Protein AF-A0A845Z923-F1 (afdb_monomer_lite)

Structure (mmCIF, N/CA/C/O backbone):
data_AF-A0A845Z923-F1
#
_entry.id   AF-A0A845Z923-F1
#
loop_
_atom_site.group_PDB
_atom_site.id
_atom_site.type_symbol
_atom_site.label_atom_id
_atom_site.label_alt_id
_atom_site.label_comp_id
_atom_site.label_asym_id
_atom_site.label_entity_id
_atom_site.label_seq_id
_atom_site.pdbx_PDB_ins_code
_atom_site.Cartn_x
_atom_site.Cartn_y
_atom_site.Cartn_z
_atom_site.occupancy
_atom_site.B_iso_or_equiv
_atom_site.auth_seq_id
_atom_site.auth_comp_id
_atom_site.auth_asym_id
_atom_site.auth_atom_id
_atom_site.pdbx_PDB_model_num
ATOM 1 N N . MET A 1 1 ? -47.435 8.040 -47.239 1.00 50.41 1 MET A N 1
ATOM 2 C CA . MET A 1 1 ? -46.748 9.347 -47.378 1.00 50.41 1 MET A CA 1
ATOM 3 C C . MET A 1 1 ? -45.714 9.655 -46.278 1.00 50.41 1 MET A C 1
ATOM 5 O O . MET A 1 1 ? -45.013 10.641 -46.425 1.00 50.41 1 MET A O 1
ATOM 9 N N . ALA A 1 2 ? -45.525 8.827 -45.234 1.00 55.22 2 ALA A N 1
ATOM 10 C CA . ALA A 1 2 ? -44.576 9.117 -44.140 1.00 55.22 2 ALA A CA 1
ATOM 11 C C . ALA A 1 2 ? -43.115 8.634 -44.351 1.00 55.22 2 ALA A C 1
ATOM 13 O O . ALA A 1 2 ? -42.228 9.076 -43.633 1.00 55.22 2 ALA A O 1
ATOM 14 N N . ASN A 1 3 ? -42.831 7.763 -45.333 1.00 51.69 3 ASN A N 1
ATOM 15 C CA . ASN A 1 3 ? -41.505 7.128 -45.501 1.00 51.69 3 ASN A CA 1
ATOM 16 C C . ASN A 1 3 ? -40.421 8.001 -46.165 1.00 51.69 3 ASN A C 1
ATOM 18 O O . ASN A 1 3 ? -39.242 7.677 -46.070 1.00 51.69 3 ASN A O 1
ATOM 22 N N . ILE A 1 4 ? -40.791 9.093 -46.838 1.00 59.22 4 ILE A N 1
ATOM 23 C CA . ILE A 1 4 ? -39.824 9.952 -47.549 1.00 59.22 4 ILE A CA 1
ATOM 24 C C . ILE A 1 4 ? -39.064 10.857 -46.555 1.00 59.22 4 ILE A C 1
ATOM 26 O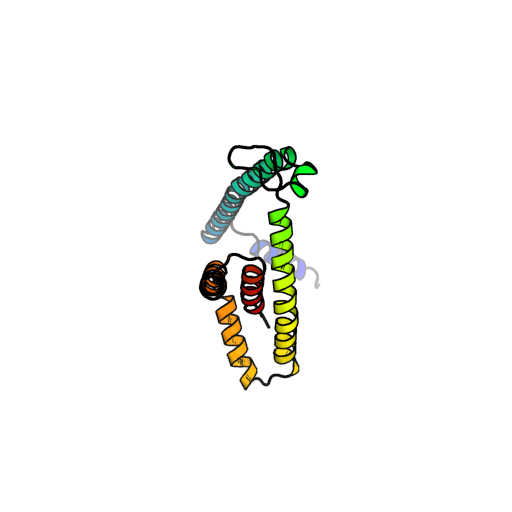 O . ILE A 1 4 ? -37.860 11.052 -46.692 1.00 59.22 4 ILE A O 1
ATOM 30 N N . ASN A 1 5 ? -39.733 11.326 -45.493 1.00 59.06 5 ASN A N 1
ATOM 31 C CA . ASN A 1 5 ? -39.148 12.256 -44.518 1.00 59.06 5 ASN A CA 1
ATOM 32 C C . ASN A 1 5 ? -38.074 11.615 -43.620 1.00 59.06 5 ASN A C 1
ATOM 34 O O . ASN A 1 5 ? -37.083 12.268 -43.303 1.00 59.06 5 ASN A O 1
ATOM 38 N N . TYR A 1 6 ? -38.205 10.332 -43.258 1.00 62.44 6 TYR A N 1
ATOM 39 C CA . TYR A 1 6 ? -37.201 9.648 -42.427 1.00 62.44 6 TYR A CA 1
ATOM 40 C C . TYR A 1 6 ? -35.857 9.463 -43.143 1.00 62.44 6 TYR A C 1
ATOM 42 O O . TYR A 1 6 ? -34.804 9.641 -42.531 1.00 62.44 6 TYR A O 1
ATOM 50 N N . ASN A 1 7 ? -35.869 9.152 -44.442 1.00 63.34 7 ASN A N 1
ATOM 51 C CA . ASN A 1 7 ? -34.645 8.948 -45.224 1.00 63.34 7 ASN A CA 1
ATOM 52 C C . ASN A 1 7 ? -33.918 10.262 -45.521 1.00 63.34 7 ASN A C 1
ATOM 54 O O . ASN A 1 7 ? -32.690 10.299 -45.561 1.00 63.34 7 ASN A O 1
ATOM 58 N N . GLN A 1 8 ? -34.658 11.356 -45.683 1.00 63.31 8 GLN A N 1
ATOM 59 C CA . GLN A 1 8 ? -34.075 12.668 -45.941 1.00 63.31 8 GLN A CA 1
ATOM 60 C C . GLN A 1 8 ? -33.482 13.273 -44.662 1.00 63.31 8 GLN A C 1
ATOM 62 O O . GLN A 1 8 ? -32.347 13.742 -44.674 1.00 63.31 8 GLN A O 1
ATOM 67 N N . GLN A 1 9 ? -34.176 13.129 -43.530 1.00 65.50 9 GLN A N 1
ATOM 68 C CA . GLN A 1 9 ? -33.683 13.592 -42.234 1.00 65.50 9 GLN A CA 1
ATOM 69 C C . GLN A 1 9 ? -32.513 12.748 -41.703 1.00 65.50 9 GLN A C 1
ATOM 71 O O . GLN A 1 9 ? -31.570 13.294 -41.138 1.00 65.50 9 GLN A O 1
ATOM 76 N N . SER A 1 10 ? -32.511 11.429 -41.930 1.00 62.25 10 SER A N 1
ATOM 77 C CA . SER A 1 10 ? -31.343 10.584 -41.625 1.00 62.25 10 SER A CA 1
ATOM 78 C C . SER A 1 10 ? -30.149 10.895 -42.531 1.00 62.25 10 SER A C 1
ATOM 80 O O . SER A 1 10 ? -29.023 10.934 -42.043 1.00 62.25 10 SER A O 1
ATOM 82 N N . SER A 1 11 ? -30.373 11.206 -43.811 1.00 63.84 11 SER A N 1
ATOM 83 C CA . SER A 1 11 ? -29.307 11.643 -44.723 1.00 63.84 11 SER A CA 1
ATOM 84 C C . SER A 1 11 ? -28.720 13.000 -44.319 1.00 63.84 11 SER A C 1
ATOM 86 O O . SER A 1 11 ? -27.501 13.154 -44.310 1.00 63.84 11 SER A O 1
ATOM 88 N N . GLU A 1 12 ? -29.547 13.964 -43.905 1.00 62.94 12 GLU A N 1
ATOM 89 C CA . GLU A 1 12 ? -29.083 15.257 -43.383 1.00 62.94 12 GLU A CA 1
ATOM 90 C C . GLU A 1 12 ? -28.339 15.124 -42.048 1.00 62.94 12 GLU A C 1
ATOM 92 O O . GLU A 1 12 ? -27.310 15.771 -41.854 1.00 62.94 12 GLU A O 1
ATOM 97 N N . LEU A 1 13 ? -28.783 14.233 -41.152 1.00 61.97 13 LEU A N 1
ATOM 98 C CA . LEU A 1 13 ? -28.049 13.904 -39.926 1.00 61.97 13 LEU A CA 1
ATOM 99 C C . LEU A 1 13 ? -26.696 13.247 -40.238 1.00 61.97 13 LEU A C 1
ATOM 101 O O . LEU A 1 13 ? -25.691 13.624 -39.642 1.00 61.97 13 LEU A O 1
ATOM 105 N N . ILE A 1 14 ? -26.628 12.324 -41.205 1.00 62.62 14 ILE A N 1
ATOM 106 C CA . ILE A 1 14 ? -25.374 11.684 -41.645 1.00 62.62 14 ILE A CA 1
ATOM 107 C C . ILE A 1 14 ? -24.418 12.705 -42.282 1.00 62.62 14 ILE A C 1
ATOM 109 O O . ILE A 1 14 ? -23.208 12.636 -42.059 1.00 62.62 14 ILE A O 1
ATOM 113 N N . VAL A 1 15 ? -24.935 13.676 -43.039 1.00 63.94 15 VAL A N 1
ATOM 114 C CA . VAL A 1 15 ? -24.139 14.763 -43.634 1.00 63.94 15 VAL A CA 1
ATOM 115 C C . VAL A 1 15 ? -23.676 15.768 -42.570 1.00 63.94 15 VAL A C 1
ATOM 117 O O . VAL A 1 15 ? -22.527 16.198 -42.612 1.00 63.94 15 VAL A O 1
ATOM 120 N N . SER A 1 16 ? -24.508 16.081 -41.573 1.00 58.91 16 SER A N 1
ATOM 121 C CA . SER A 1 16 ? -24.164 16.960 -40.442 1.00 58.91 16 SER A CA 1
ATOM 122 C C . SER A 1 16 ? -23.147 16.323 -39.477 1.00 58.91 16 SER A C 1
ATOM 124 O O . SER A 1 16 ? -22.279 17.005 -38.932 1.00 58.91 16 SER A O 1
ATOM 126 N N . LEU A 1 17 ? -23.180 14.992 -39.330 1.00 62.06 17 LEU A N 1
ATOM 127 C CA . LEU A 1 17 ? -22.201 14.203 -38.570 1.00 62.06 17 LEU A CA 1
ATOM 128 C C . LEU A 1 17 ? -20.918 13.897 -39.354 1.00 62.06 17 LEU A C 1
ATOM 130 O O . LEU A 1 17 ? -19.958 13.363 -38.785 1.00 62.06 17 LEU A O 1
ATOM 134 N N . LYS A 1 18 ? -20.860 14.226 -40.652 1.00 58.78 18 LYS A N 1
ATOM 135 C CA . LYS A 1 18 ? -19.655 14.043 -41.458 1.00 58.78 18 LYS A CA 1
ATOM 136 C C . LYS A 1 18 ? -18.625 15.090 -41.046 1.00 58.78 18 LYS A C 1
ATOM 138 O O . LYS A 1 18 ? -18.609 16.210 -41.547 1.00 58.78 18 LYS A O 1
ATOM 143 N N . ARG A 1 19 ? -17.772 14.706 -40.091 1.00 60.44 19 ARG A N 1
ATOM 144 C CA . ARG A 1 19 ? -16.634 15.497 -39.607 1.00 60.44 19 ARG A CA 1
ATOM 145 C C . ARG A 1 19 ? -15.864 16.091 -40.783 1.00 60.44 19 ARG A C 1
ATOM 147 O O . ARG A 1 19 ? -15.247 15.359 -41.553 1.00 60.44 19 ARG A O 1
ATOM 154 N N . ASP A 1 20 ? -15.893 17.414 -40.893 1.00 62.66 20 ASP A N 1
ATOM 155 C CA . ASP A 1 20 ? -15.080 18.159 -41.846 1.00 62.66 20 ASP A CA 1
ATOM 156 C C . ASP A 1 20 ? -13.618 18.162 -41.356 1.00 62.66 20 ASP A C 1
ATOM 158 O O . ASP A 1 20 ? -13.312 18.794 -40.336 1.00 62.66 20 ASP A O 1
ATOM 162 N N . PRO A 1 21 ? -12.703 17.452 -42.040 1.00 61.59 21 PRO A N 1
ATOM 163 C CA . PRO A 1 21 ? -11.343 17.222 -41.562 1.00 61.59 21 PRO A CA 1
ATOM 164 C C . PRO A 1 21 ? -10.462 18.481 -41.568 1.00 61.59 21 PRO A C 1
ATOM 166 O O . PRO A 1 21 ? -9.323 18.416 -41.110 1.00 61.59 21 PRO A O 1
ATOM 169 N N . LYS A 1 22 ? -10.950 19.615 -42.093 1.00 62.16 22 LYS A N 1
ATOM 170 C CA . LYS A 1 22 ? -10.171 20.856 -42.243 1.00 62.16 22 LYS A CA 1
ATOM 171 C C . LYS A 1 22 ? -10.447 21.910 -41.169 1.00 62.16 22 LYS A C 1
ATOM 173 O O . LYS A 1 22 ? -9.772 22.937 -41.147 1.00 62.16 22 LYS A O 1
ATOM 178 N N . LYS A 1 23 ? -11.405 21.689 -40.260 1.00 76.19 23 LYS A N 1
ATOM 179 C CA . LYS A 1 23 ? -11.658 22.631 -39.158 1.00 76.19 23 LYS A CA 1
ATOM 180 C C . LYS A 1 23 ? -10.498 22.587 -38.148 1.00 76.19 23 LYS A C 1
ATOM 182 O O . LYS A 1 23 ? -10.093 21.494 -37.748 1.00 76.19 23 LYS A O 1
ATOM 187 N N . PRO A 1 24 ? -10.007 23.738 -37.649 1.00 73.12 24 PRO A N 1
ATOM 188 C CA . PRO A 1 24 ? -8.858 23.788 -36.736 1.00 73.12 24 PRO A CA 1
ATOM 189 C C . PRO A 1 24 ? -9.079 22.974 -35.450 1.00 73.12 24 PRO A C 1
ATOM 191 O O . PRO A 1 24 ? -8.145 22.373 -34.929 1.00 73.12 24 PRO A O 1
ATOM 194 N N . ARG A 1 25 ? -10.333 22.868 -34.986 1.00 78.56 25 ARG A N 1
ATOM 195 C CA . ARG A 1 25 ? -10.724 22.057 -33.818 1.00 78.56 25 ARG A CA 1
ATOM 196 C C . ARG A 1 25 ? -10.597 20.546 -34.061 1.00 78.56 25 ARG A C 1
ATOM 198 O O . ARG A 1 25 ? -10.247 19.817 -33.143 1.00 78.56 25 ARG A O 1
ATOM 205 N N . GLU A 1 26 ? -10.848 20.072 -35.282 1.00 77.81 26 GLU A N 1
ATOM 206 C CA . GLU A 1 26 ? -10.760 18.645 -35.637 1.00 77.81 26 GLU A CA 1
ATOM 207 C C . GLU A 1 26 ? -9.309 18.206 -35.874 1.00 77.81 26 GLU A C 1
ATOM 209 O O . GLU A 1 26 ? -8.908 17.130 -35.432 1.00 77.81 26 GLU A O 1
ATOM 214 N N . ILE A 1 27 ? -8.485 19.068 -36.479 1.00 82.25 27 ILE A N 1
ATOM 215 C CA . ILE A 1 27 ? -7.035 18.843 -36.579 1.00 82.25 27 ILE A CA 1
ATOM 216 C C . ILE A 1 27 ? -6.423 18.806 -35.177 1.00 82.25 27 ILE A C 1
ATOM 218 O O . ILE A 1 27 ? -5.683 17.877 -34.866 1.00 82.25 27 ILE A O 1
ATOM 222 N N . PHE A 1 28 ? -6.786 19.758 -34.311 1.00 84.88 28 PHE A N 1
ATOM 223 C CA . PHE A 1 28 ? -6.339 19.773 -32.920 1.00 84.88 28 PHE A CA 1
ATOM 224 C C . PHE A 1 28 ? -6.748 18.494 -32.178 1.00 84.88 28 PHE A C 1
ATOM 226 O O . PHE A 1 28 ? -5.893 17.849 -31.582 1.00 84.88 28 PHE A O 1
ATOM 233 N N . ASN A 1 29 ? -8.005 18.053 -32.293 1.00 87.31 29 ASN A N 1
ATOM 234 C CA . ASN A 1 29 ? -8.458 16.791 -31.697 1.00 87.31 29 ASN A CA 1
ATOM 235 C C . ASN A 1 29 ? -7.668 15.581 -32.213 1.00 87.31 29 ASN A C 1
ATOM 237 O O . ASN A 1 29 ? -7.289 14.712 -31.429 1.00 87.31 29 ASN A O 1
ATOM 241 N N . LYS A 1 30 ? -7.383 15.519 -33.518 1.00 86.81 30 LYS A N 1
ATOM 242 C CA . LYS A 1 30 ? -6.618 14.418 -34.115 1.00 86.81 30 LYS A CA 1
ATOM 243 C C . LYS A 1 30 ? -5.161 14.424 -33.652 1.00 86.81 30 LYS A C 1
ATOM 245 O O . LYS A 1 30 ? -4.638 13.368 -33.307 1.00 86.81 30 LYS A O 1
ATOM 250 N N . VAL A 1 31 ? -4.533 15.598 -33.587 1.00 92.56 31 VAL A N 1
ATOM 251 C CA . VAL A 1 31 ? -3.175 15.772 -33.050 1.00 92.56 31 VAL A CA 1
ATOM 252 C C . VAL A 1 31 ? -3.131 15.375 -31.576 1.00 92.56 31 VAL A C 1
ATOM 254 O O . VAL A 1 31 ? -2.277 14.579 -31.205 1.00 92.56 31 VAL A O 1
ATOM 257 N N . MET A 1 32 ? -4.076 15.846 -30.756 1.00 89.88 32 MET A N 1
ATOM 258 C CA . MET A 1 32 ? -4.169 15.474 -29.340 1.00 89.88 32 MET A CA 1
ATOM 259 C C . MET A 1 32 ? -4.371 13.965 -29.157 1.00 89.88 32 MET A C 1
ATOM 261 O O . MET A 1 32 ? -3.714 13.370 -28.312 1.00 89.88 32 MET A O 1
ATOM 265 N N . THR A 1 33 ? -5.204 13.330 -29.988 1.00 90.50 33 THR A N 1
ATOM 266 C CA . THR A 1 33 ? -5.442 11.875 -29.939 1.00 90.50 33 THR A CA 1
ATOM 267 C C . THR A 1 33 ? -4.185 11.077 -30.300 1.00 90.50 33 THR A C 1
ATOM 269 O O . THR A 1 33 ? -3.851 10.099 -29.628 1.00 90.50 33 THR A O 1
ATOM 272 N N . ILE A 1 34 ? -3.457 11.498 -31.341 1.00 93.75 34 ILE A N 1
ATOM 273 C CA . ILE A 1 34 ? -2.191 10.865 -31.740 1.00 93.75 34 ILE A CA 1
ATOM 274 C C . ILE A 1 34 ? -1.132 11.075 -30.656 1.00 93.75 34 ILE A C 1
ATOM 276 O O . ILE A 1 34 ? -0.426 10.132 -30.314 1.00 93.75 34 ILE A O 1
ATOM 280 N N . LEU A 1 35 ? -1.055 12.276 -30.078 1.00 94.62 35 LEU A N 1
ATOM 281 C CA . LEU A 1 35 ? -0.114 12.596 -29.010 1.00 94.62 35 LEU A CA 1
ATOM 282 C C . LEU A 1 35 ? -0.391 11.765 -27.752 1.00 94.62 35 LEU A C 1
ATOM 284 O O . LEU A 1 35 ? 0.535 11.170 -27.210 1.00 94.62 35 LEU A O 1
ATOM 288 N N . SER A 1 36 ? -1.653 11.637 -27.327 1.00 92.94 36 SER A N 1
ATOM 289 C CA . SER A 1 36 ? -2.017 10.761 -26.207 1.00 92.94 36 SER A CA 1
ATOM 290 C C . SER A 1 36 ? -1.719 9.292 -26.510 1.00 92.94 36 SER A C 1
ATOM 292 O O . SER A 1 36 ? -1.203 8.585 -25.647 1.00 92.94 36 SER A O 1
ATOM 294 N N . GLY A 1 37 ? -1.977 8.839 -27.742 1.00 92.88 37 GLY A N 1
ATOM 295 C CA . GLY A 1 37 ? -1.636 7.484 -28.178 1.00 92.88 37 GLY A CA 1
ATOM 296 C C . GLY A 1 37 ? -0.127 7.226 -28.156 1.00 92.88 37 GLY A C 1
ATOM 297 O O . GLY A 1 37 ? 0.313 6.178 -27.688 1.00 92.88 37 GLY A O 1
ATOM 298 N N . ALA A 1 38 ? 0.673 8.205 -28.583 1.00 94.69 38 ALA A N 1
ATOM 299 C CA . ALA A 1 38 ? 2.129 8.143 -28.533 1.00 94.69 38 ALA A CA 1
ATOM 300 C C . ALA A 1 38 ? 2.648 8.120 -27.088 1.00 94.69 38 ALA A C 1
ATOM 302 O O . ALA A 1 38 ? 3.498 7.293 -26.771 1.00 94.69 38 ALA A O 1
ATOM 303 N N . CYS A 1 39 ? 2.102 8.955 -26.197 1.00 95.25 39 CYS A N 1
ATOM 304 C CA . CYS A 1 39 ? 2.441 8.934 -24.773 1.00 95.25 39 CYS A CA 1
ATOM 305 C C . CYS A 1 39 ? 2.165 7.562 -24.146 1.00 95.25 39 CYS A C 1
ATOM 307 O O . CYS A 1 39 ? 3.039 7.023 -23.472 1.00 95.25 39 CYS A O 1
ATOM 309 N N . ILE A 1 40 ? 1.001 6.961 -24.423 1.00 96.06 40 ILE A N 1
ATOM 310 C CA . ILE A 1 40 ? 0.678 5.599 -23.969 1.00 96.06 40 ILE A CA 1
ATOM 311 C C . ILE A 1 40 ? 1.702 4.602 -24.519 1.00 96.06 40 ILE A C 1
ATOM 313 O O . ILE A 1 40 ? 2.250 3.811 -23.756 1.00 96.06 40 ILE A O 1
ATOM 317 N N . GLY A 1 41 ? 2.011 4.672 -25.817 1.00 94.75 41 GLY A N 1
ATOM 318 C CA . GLY A 1 41 ? 3.025 3.822 -26.444 1.00 94.75 41 GLY A CA 1
ATOM 319 C C . GLY A 1 41 ? 4.386 3.925 -25.753 1.00 94.75 41 GLY A C 1
ATOM 320 O O . GLY A 1 41 ? 4.990 2.904 -25.435 1.00 94.75 41 GLY A O 1
ATOM 321 N N . ILE A 1 42 ? 4.833 5.144 -25.439 1.00 96.56 42 ILE A N 1
ATOM 322 C CA . ILE A 1 42 ? 6.089 5.394 -24.723 1.00 96.56 42 ILE A CA 1
ATOM 323 C C . ILE A 1 42 ? 6.036 4.831 -23.299 1.00 96.56 42 ILE A C 1
ATOM 325 O O . ILE A 1 42 ? 7.013 4.229 -22.871 1.00 96.56 42 ILE A O 1
ATOM 329 N N . THR A 1 43 ? 4.923 4.973 -22.572 1.00 94.81 43 THR A N 1
ATOM 330 C CA . THR A 1 43 ? 4.757 4.419 -21.213 1.00 94.81 43 THR A CA 1
ATOM 331 C C . THR A 1 43 ? 4.728 2.890 -21.192 1.00 94.81 43 THR A C 1
ATOM 333 O O . THR A 1 43 ? 5.184 2.277 -20.225 1.00 94.81 43 THR A O 1
ATOM 336 N N . LEU A 1 44 ? 4.244 2.249 -22.257 1.00 96.62 44 LEU A N 1
ATOM 337 C CA . LEU A 1 44 ? 4.251 0.790 -22.359 1.00 96.62 44 LEU A CA 1
ATOM 338 C C . LEU A 1 44 ? 5.672 0.223 -22.470 1.00 96.62 44 LEU A C 1
ATOM 340 O O . LEU A 1 44 ? 5.924 -0.863 -21.953 1.00 96.62 44 LEU A O 1
ATOM 344 N N . ILE A 1 45 ? 6.617 0.952 -23.072 1.00 96.31 45 ILE A N 1
ATOM 345 C CA . ILE A 1 45 ? 8.009 0.495 -23.225 1.00 96.31 45 ILE A CA 1
ATOM 346 C C . ILE A 1 45 ? 8.668 0.157 -21.870 1.00 96.31 45 ILE A C 1
ATOM 348 O O . ILE A 1 45 ? 9.082 -0.991 -21.706 1.00 96.31 45 ILE A O 1
ATOM 352 N N . PRO A 1 46 ? 8.767 1.069 -20.875 1.00 95.88 46 PRO A N 1
ATOM 353 C CA . PRO A 1 46 ? 9.361 0.747 -19.579 1.00 95.88 46 PRO A CA 1
ATOM 354 C C . PRO A 1 46 ? 8.535 -0.279 -18.798 1.00 95.88 46 PRO A C 1
ATOM 356 O O . PRO A 1 46 ? 9.122 -1.105 -18.105 1.00 95.88 46 PRO A O 1
ATOM 359 N N . LEU A 1 47 ? 7.202 -0.282 -18.938 1.00 95.81 47 LEU A N 1
ATOM 360 C CA . LEU A 1 47 ? 6.344 -1.288 -18.308 1.00 95.81 47 LEU A CA 1
ATOM 361 C C . LEU A 1 47 ? 6.723 -2.701 -18.774 1.00 95.81 47 LEU A C 1
ATOM 363 O O . LEU A 1 47 ? 7.008 -3.567 -17.947 1.00 95.81 47 LEU A O 1
ATOM 367 N N . PHE A 1 48 ? 6.783 -2.923 -20.091 1.00 97.25 48 PHE A N 1
ATOM 368 C CA . PHE A 1 48 ? 7.185 -4.212 -20.652 1.00 97.25 48 PHE A CA 1
ATOM 369 C C . PHE A 1 48 ? 8.661 -4.522 -20.390 1.00 97.25 48 PHE A C 1
ATOM 371 O O . PHE A 1 48 ? 8.985 -5.671 -20.103 1.00 97.25 48 PHE A O 1
ATOM 378 N N . ALA A 1 49 ? 9.553 -3.527 -20.424 1.00 95.94 49 ALA A N 1
ATOM 379 C CA . ALA A 1 49 ? 10.970 -3.727 -20.126 1.00 95.94 49 ALA A CA 1
ATOM 380 C C . ALA A 1 49 ? 11.189 -4.233 -18.692 1.00 95.94 49 ALA A C 1
ATOM 382 O O . ALA A 1 49 ? 11.893 -5.223 -18.491 1.00 95.94 49 ALA A O 1
ATOM 383 N N . VAL A 1 50 ? 10.552 -3.600 -17.699 1.00 95.75 50 VAL A N 1
ATOM 384 C CA . VAL A 1 50 ? 10.617 -4.039 -16.297 1.00 95.75 50 VAL A CA 1
ATOM 385 C C . VAL A 1 50 ? 9.979 -5.413 -16.140 1.00 95.75 50 VAL A C 1
ATOM 387 O O . VAL A 1 50 ? 10.566 -6.272 -15.486 1.00 95.75 50 VAL A O 1
ATOM 390 N N . LEU A 1 51 ? 8.829 -5.657 -16.774 1.00 95.38 51 LEU A N 1
ATOM 391 C CA . LEU A 1 51 ? 8.151 -6.948 -16.700 1.00 95.38 51 LEU A CA 1
ATOM 392 C C . LEU A 1 51 ? 9.043 -8.073 -17.244 1.00 95.38 51 LEU A C 1
ATOM 394 O O . LEU A 1 51 ? 9.316 -9.030 -16.526 1.00 95.38 51 LEU A O 1
ATOM 398 N N . ILE A 1 52 ? 9.572 -7.933 -18.463 1.00 95.88 52 ILE A N 1
ATOM 399 C CA . ILE A 1 52 ? 10.462 -8.923 -19.091 1.00 95.88 52 ILE A CA 1
ATOM 400 C C . ILE A 1 52 ? 11.728 -9.127 -18.250 1.00 95.88 52 ILE A C 1
ATOM 402 O O . ILE A 1 52 ? 12.129 -10.265 -18.005 1.00 95.88 52 ILE A O 1
ATOM 406 N N . TYR A 1 53 ? 12.338 -8.046 -17.759 1.00 93.94 53 TYR A N 1
ATOM 407 C CA . TYR A 1 53 ? 13.530 -8.120 -16.914 1.00 93.94 53 TYR A CA 1
ATOM 408 C C . TYR A 1 53 ? 13.273 -8.895 -15.613 1.00 93.94 53 TYR A C 1
ATOM 410 O O . TYR A 1 53 ? 14.056 -9.779 -15.252 1.00 93.94 53 TYR A O 1
ATOM 418 N N . VAL A 1 54 ? 12.161 -8.600 -14.928 1.00 93.69 54 VAL A N 1
ATOM 419 C CA . VAL A 1 54 ? 11.740 -9.304 -13.708 1.00 93.69 54 VAL A CA 1
ATOM 420 C C . VAL A 1 54 ? 11.397 -10.760 -14.009 1.00 93.69 54 VAL A C 1
ATOM 422 O O . VAL A 1 54 ? 11.776 -11.625 -13.228 1.00 93.69 54 VAL A O 1
ATOM 425 N N . PHE A 1 55 ? 10.763 -11.067 -15.142 1.00 92.69 55 PHE A N 1
ATOM 426 C CA . PHE A 1 55 ? 10.469 -12.446 -15.539 1.00 92.69 55 PHE A CA 1
ATOM 427 C C . PHE A 1 55 ? 11.743 -13.265 -15.771 1.00 92.69 55 PHE A C 1
ATOM 429 O O . PHE A 1 55 ? 11.897 -14.328 -15.175 1.00 92.69 55 PHE A O 1
ATOM 436 N N . ILE A 1 56 ? 12.688 -12.770 -16.577 1.00 92.25 56 ILE A N 1
ATOM 437 C CA . ILE A 1 56 ? 13.922 -13.507 -16.904 1.00 92.25 56 ILE A CA 1
ATOM 438 C C . ILE A 1 56 ? 14.774 -13.730 -15.645 1.00 92.25 56 ILE A C 1
ATOM 440 O O . ILE A 1 56 ? 15.232 -14.848 -15.381 1.00 92.25 56 ILE A O 1
ATOM 444 N N . LYS A 1 57 ? 14.967 -12.682 -14.831 1.00 86.88 57 LYS A N 1
ATOM 445 C CA . LYS A 1 57 ? 15.755 -12.791 -13.592 1.00 86.88 57 LYS A CA 1
ATOM 446 C C . LYS A 1 57 ? 15.023 -13.543 -12.486 1.00 86.88 57 LYS A C 1
ATOM 448 O O . LYS A 1 57 ? 15.668 -14.241 -11.710 1.00 86.88 57 LYS A O 1
ATOM 453 N N . GLY A 1 58 ? 13.703 -13.408 -12.418 1.00 84.69 58 GLY A N 1
ATOM 454 C CA . GLY A 1 58 ? 12.850 -14.061 -11.431 1.00 84.69 58 GLY A CA 1
ATOM 455 C C . GLY A 1 58 ? 12.775 -15.566 -11.651 1.00 84.69 58 GLY A C 1
ATOM 456 O O . GLY A 1 58 ? 13.076 -16.317 -10.729 1.00 84.69 58 GLY A O 1
ATOM 457 N N . LEU A 1 59 ? 12.470 -16.013 -12.878 1.00 84.31 59 LEU A N 1
ATOM 458 C CA . LEU A 1 59 ? 12.387 -17.439 -13.228 1.00 84.31 59 LEU A CA 1
ATOM 459 C C . LEU A 1 59 ? 13.698 -18.179 -12.939 1.00 84.31 59 LEU A C 1
ATOM 461 O O . LEU A 1 59 ? 13.677 -19.262 -12.365 1.00 84.31 59 LEU A O 1
ATOM 465 N N . SER A 1 60 ? 14.839 -17.553 -13.240 1.00 80.38 60 SER A N 1
ATOM 466 C CA . SER A 1 60 ? 16.172 -18.114 -12.965 1.00 80.38 60 SER A CA 1
ATOM 467 C C . SER A 1 60 ? 16.462 -18.325 -11.468 1.00 80.38 60 SER A C 1
ATOM 469 O O . SER A 1 60 ? 17.448 -18.963 -11.107 1.00 80.38 60 SER A O 1
ATOM 471 N N . ARG A 1 61 ? 15.636 -17.762 -10.577 1.00 78.31 61 ARG A N 1
ATOM 472 C CA . ARG A 1 61 ? 15.778 -17.830 -9.116 1.00 78.31 61 ARG A CA 1
ATOM 473 C C . ARG A 1 61 ? 14.665 -18.628 -8.437 1.00 78.31 61 ARG A C 1
ATOM 475 O O . ARG A 1 61 ? 14.717 -18.783 -7.218 1.00 78.31 61 ARG A O 1
ATOM 482 N N . LEU A 1 62 ? 13.688 -19.144 -9.188 1.00 79.75 62 LEU A N 1
ATOM 483 C CA . LEU A 1 62 ? 12.608 -19.968 -8.650 1.00 79.75 62 LEU A CA 1
ATOM 484 C C . LEU A 1 62 ? 13.124 -21.374 -8.331 1.00 79.75 62 LEU A C 1
ATOM 486 O O . LEU A 1 62 ? 13.171 -22.255 -9.182 1.00 79.75 62 LEU A O 1
ATOM 490 N N . ASN A 1 63 ? 13.501 -21.581 -7.075 1.00 82.75 63 ASN A N 1
ATOM 491 C CA . ASN A 1 63 ? 13.760 -22.895 -6.500 1.00 82.75 63 ASN A CA 1
ATOM 492 C C . ASN A 1 63 ? 13.093 -22.960 -5.116 1.00 82.75 63 ASN A C 1
ATOM 494 O O . ASN A 1 63 ? 12.805 -21.924 -4.521 1.00 82.75 63 ASN A O 1
ATOM 498 N N . VAL A 1 64 ? 12.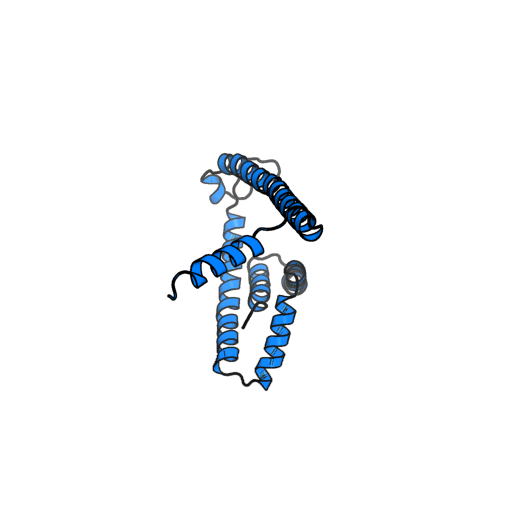861 -24.157 -4.580 1.00 79.81 64 VAL A N 1
ATOM 499 C CA . VAL A 1 64 ? 12.292 -24.368 -3.236 1.00 79.81 64 VAL A CA 1
ATOM 500 C C . VAL A 1 64 ? 13.129 -23.657 -2.167 1.00 79.81 64 VAL A C 1
ATOM 502 O O . VAL A 1 64 ? 12.583 -23.055 -1.244 1.00 79.81 64 VAL A O 1
ATOM 505 N N . ASP A 1 65 ? 14.448 -23.625 -2.364 1.00 81.25 65 ASP A N 1
ATOM 506 C CA . ASP A 1 65 ? 15.405 -22.889 -1.534 1.00 81.25 65 ASP A CA 1
ATOM 507 C C . ASP A 1 65 ? 15.092 -21.389 -1.406 1.00 81.25 65 ASP A C 1
ATOM 509 O O . ASP A 1 65 ? 15.406 -20.788 -0.380 1.00 81.25 65 ASP A O 1
ATOM 513 N N . LEU A 1 66 ? 14.449 -20.774 -2.406 1.00 82.50 66 LEU A N 1
ATOM 514 C CA . LEU A 1 66 ? 14.044 -19.369 -2.350 1.00 82.50 66 LEU A CA 1
ATOM 515 C C . LEU A 1 66 ? 13.022 -19.131 -1.233 1.00 82.50 66 LEU A C 1
ATOM 517 O O . LEU A 1 66 ? 13.051 -18.088 -0.588 1.00 82.50 66 LEU A O 1
ATOM 521 N N . PHE A 1 67 ? 12.124 -20.084 -0.995 1.00 82.31 67 PHE A N 1
ATOM 522 C CA . PHE A 1 67 ? 11.037 -19.935 -0.028 1.00 82.31 67 PHE A CA 1
ATOM 523 C C . PHE A 1 67 ? 11.424 -20.405 1.371 1.00 82.31 67 PHE A C 1
ATOM 525 O O . PHE A 1 67 ? 10.895 -19.886 2.350 1.00 82.31 67 PHE A O 1
ATOM 532 N N . THR A 1 68 ? 12.333 -21.376 1.475 1.00 79.50 68 THR A N 1
ATOM 533 C CA . THR A 1 68 ? 12.672 -22.026 2.748 1.00 79.50 68 THR A CA 1
ATOM 534 C C . THR A 1 68 ? 13.939 -21.477 3.391 1.00 79.50 68 THR A C 1
ATOM 536 O O . THR A 1 68 ? 14.038 -21.474 4.618 1.00 79.50 68 THR A O 1
ATOM 539 N N . LYS A 1 69 ? 14.914 -20.999 2.607 1.00 82.56 69 LYS A N 1
ATOM 540 C CA . LYS A 1 69 ? 16.193 -20.540 3.158 1.00 82.56 69 LYS A CA 1
ATOM 541 C C . LYS A 1 69 ? 16.138 -19.088 3.617 1.00 82.56 69 LYS A C 1
ATOM 543 O O . LYS A 1 69 ? 15.395 -18.248 3.102 1.00 82.56 69 LYS A O 1
ATOM 548 N N . LEU A 1 70 ? 16.984 -18.802 4.600 1.00 81.62 70 LEU A N 1
ATOM 549 C CA . LEU A 1 70 ? 17.241 -17.454 5.085 1.00 81.62 70 LEU A CA 1
ATOM 550 C C . LEU A 1 70 ? 17.931 -16.606 4.002 1.00 81.62 70 LEU A C 1
ATOM 552 O O . LEU A 1 70 ? 18.549 -17.172 3.089 1.00 81.62 70 LEU A O 1
ATOM 556 N N . PRO A 1 71 ? 17.843 -15.265 4.104 1.00 75.38 71 PRO A N 1
ATOM 557 C CA . PRO A 1 71 ? 18.567 -14.362 3.222 1.00 75.38 71 PRO A CA 1
ATOM 558 C C . PRO A 1 71 ? 20.046 -14.740 3.149 1.00 75.38 71 PRO A C 1
ATOM 560 O O . PRO A 1 71 ? 20.636 -15.058 4.187 1.00 75.38 71 PRO A O 1
ATOM 563 N N . PRO A 1 72 ? 20.647 -14.731 1.948 1.00 76.31 72 PRO A N 1
ATOM 564 C CA . PRO A 1 72 ? 22.061 -15.032 1.820 1.00 76.31 72 PRO A CA 1
ATOM 565 C C . PRO A 1 72 ? 22.880 -14.040 2.650 1.00 76.31 72 PRO A C 1
ATOM 567 O O . PRO A 1 72 ? 22.559 -12.850 2.713 1.00 76.31 72 PRO A O 1
ATOM 570 N N . ALA A 1 73 ? 23.960 -14.523 3.265 1.00 72.88 73 ALA A N 1
ATOM 571 C CA . ALA A 1 73 ? 24.949 -13.641 3.870 1.00 72.88 73 ALA A CA 1
ATOM 572 C C . ALA A 1 73 ? 25.558 -12.719 2.797 1.00 72.88 73 ALA A C 1
ATOM 574 O O . ALA A 1 73 ? 25.611 -13.076 1.615 1.00 72.88 73 ALA A O 1
ATOM 575 N N . ALA A 1 74 ? 26.028 -11.536 3.202 1.00 67.88 74 ALA A N 1
ATOM 576 C CA . ALA A 1 74 ? 26.617 -10.566 2.282 1.00 67.88 74 ALA A CA 1
ATOM 577 C C . ALA A 1 74 ? 27.726 -11.216 1.428 1.00 67.88 74 ALA A C 1
ATOM 579 O O . ALA A 1 74 ? 28.663 -11.806 1.961 1.00 67.88 74 ALA A O 1
ATOM 580 N N . GLY A 1 75 ? 27.592 -11.133 0.100 1.00 64.81 75 GLY A N 1
ATOM 581 C CA . GLY A 1 75 ? 28.526 -11.734 -0.862 1.00 64.81 75 GLY A CA 1
ATOM 582 C C . GLY A 1 75 ? 28.165 -13.144 -1.348 1.00 64.81 75 GLY A C 1
ATOM 583 O O . GLY A 1 75 ? 28.809 -13.635 -2.271 1.00 64.81 75 GLY A O 1
ATOM 584 N N . GLN A 1 76 ? 27.129 -13.789 -0.799 1.00 70.62 76 GLN A N 1
ATOM 585 C CA . GLN A 1 76 ? 26.655 -15.089 -1.282 1.00 70.62 76 GLN A CA 1
ATOM 586 C C . GLN A 1 76 ? 25.482 -14.933 -2.254 1.00 70.62 76 GLN A C 1
ATOM 588 O O . GLN A 1 76 ? 24.540 -14.179 -2.024 1.00 70.62 76 GLN A O 1
ATOM 593 N N . THR A 1 77 ? 25.516 -15.682 -3.353 1.00 65.00 77 THR A N 1
ATOM 594 C CA . THR A 1 77 ? 24.437 -15.711 -4.351 1.00 65.00 77 THR A CA 1
ATOM 595 C C . THR A 1 77 ? 23.341 -16.720 -4.003 1.00 65.00 77 THR A C 1
ATOM 597 O O . THR A 1 77 ? 22.272 -16.684 -4.612 1.00 65.00 77 THR A O 1
ATOM 600 N N . THR A 1 78 ? 23.550 -17.594 -3.014 1.00 65.62 78 THR A N 1
ATOM 601 C CA . THR A 1 78 ? 22.629 -18.686 -2.657 1.00 65.62 78 THR A CA 1
ATOM 602 C C . THR A 1 78 ? 21.972 -18.422 -1.304 1.00 65.62 78 THR A C 1
ATOM 604 O O . THR A 1 78 ? 22.634 -18.427 -0.274 1.00 65.62 78 THR A O 1
ATOM 607 N N . GLY A 1 79 ? 20.660 -18.192 -1.311 1.00 73.69 79 GLY A N 1
ATOM 608 C CA . GLY A 1 79 ? 19.832 -17.920 -0.134 1.00 73.69 79 GLY A CA 1
ATOM 609 C C . GLY A 1 79 ? 18.391 -17.615 -0.555 1.00 73.69 79 GLY A C 1
ATOM 610 O O . GLY A 1 79 ? 18.112 -17.523 -1.755 1.00 73.69 79 GLY A O 1
ATOM 611 N N . GLY A 1 80 ? 17.489 -17.482 0.415 1.00 83.19 80 GLY A N 1
ATOM 612 C CA . GLY A 1 80 ? 16.052 -17.319 0.186 1.00 83.19 80 GLY A CA 1
ATOM 613 C C . GLY A 1 80 ? 15.458 -16.056 0.809 1.00 83.19 80 GLY A C 1
ATOM 614 O O . GLY A 1 80 ? 16.161 -15.180 1.301 1.00 83.19 80 GLY A O 1
ATOM 615 N N . ILE A 1 81 ? 14.136 -15.946 0.760 1.00 86.31 81 ILE A N 1
ATOM 616 C CA . ILE A 1 81 ? 13.342 -14.815 1.253 1.00 86.31 81 ILE A CA 1
ATOM 617 C C . ILE A 1 81 ? 12.371 -15.243 2.363 1.00 86.31 81 ILE A C 1
ATOM 619 O O . ILE A 1 81 ? 11.408 -14.531 2.645 1.00 86.31 81 ILE A O 1
ATOM 623 N N . ALA A 1 82 ? 12.626 -16.380 3.020 1.00 86.06 82 ALA A N 1
ATOM 624 C CA . ALA A 1 82 ? 11.733 -16.969 4.021 1.00 86.06 82 ALA A CA 1
ATOM 625 C C . ALA A 1 82 ? 11.324 -15.972 5.124 1.00 86.06 82 ALA A C 1
ATOM 627 O O . ALA A 1 82 ? 10.139 -15.795 5.404 1.00 86.06 82 ALA A O 1
ATOM 628 N N . ASN A 1 83 ? 12.293 -15.241 5.692 1.00 87.50 83 ASN A N 1
ATOM 629 C CA . ASN A 1 83 ? 12.034 -14.229 6.726 1.00 87.50 83 ASN A CA 1
ATOM 630 C C . ASN A 1 83 ? 11.220 -13.034 6.215 1.00 87.50 83 ASN A C 1
ATOM 632 O O . ASN A 1 83 ? 10.443 -12.462 6.975 1.00 87.50 83 ASN A O 1
ATOM 636 N N . ALA A 1 84 ? 11.394 -12.647 4.948 1.00 87.06 84 ALA A N 1
ATOM 637 C CA . ALA A 1 84 ? 10.631 -11.551 4.362 1.00 87.06 84 ALA A CA 1
ATOM 638 C C . ALA A 1 84 ? 9.164 -11.959 4.181 1.00 87.06 84 ALA A C 1
ATOM 640 O O . ALA A 1 84 ? 8.276 -11.212 4.577 1.00 87.06 84 ALA A O 1
ATOM 641 N N . ILE A 1 85 ? 8.917 -13.176 3.680 1.00 88.88 85 IL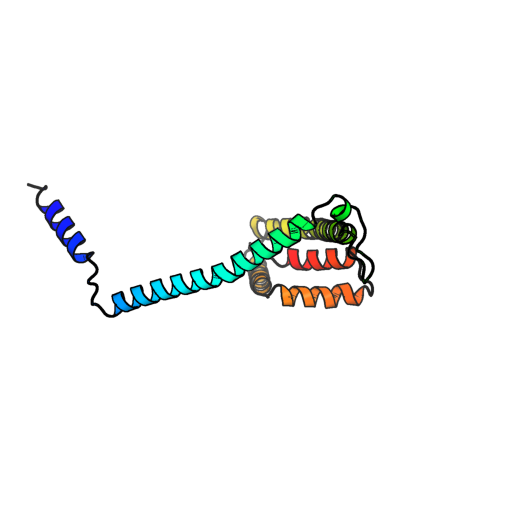E A N 1
ATOM 642 C CA . ILE A 1 85 ? 7.565 -13.736 3.542 1.00 88.88 85 ILE A CA 1
ATOM 643 C C . ILE A 1 85 ? 6.883 -13.812 4.910 1.00 88.88 85 ILE A C 1
ATOM 645 O O . ILE A 1 85 ? 5.776 -13.301 5.079 1.00 88.88 85 ILE A O 1
ATOM 649 N N . LEU A 1 86 ? 7.555 -14.405 5.902 1.00 90.38 86 LEU A N 1
ATOM 650 C CA . LEU A 1 86 ? 7.003 -14.542 7.247 1.00 90.38 86 LEU A CA 1
ATOM 651 C C . LEU A 1 86 ? 6.736 -13.175 7.896 1.00 90.38 86 LEU A C 1
ATOM 653 O O . LEU A 1 86 ? 5.687 -12.979 8.508 1.00 90.38 86 LEU A O 1
ATOM 657 N N . GLY A 1 87 ? 7.649 -12.217 7.713 1.00 89.75 87 GLY A N 1
ATOM 658 C CA . GLY A 1 87 ? 7.486 -10.842 8.179 1.00 89.75 87 GLY A CA 1
ATOM 659 C C . GLY A 1 87 ? 6.270 -10.154 7.560 1.00 89.75 87 GLY A C 1
ATOM 660 O O . GLY A 1 87 ? 5.468 -9.573 8.289 1.00 89.75 87 GLY A O 1
ATOM 661 N N . THR A 1 88 ? 6.080 -10.266 6.241 1.00 91.44 88 THR A N 1
ATOM 662 C CA . THR A 1 88 ? 4.901 -9.716 5.556 1.00 91.44 88 THR A CA 1
ATOM 663 C C . THR A 1 88 ? 3.613 -10.346 6.071 1.00 91.44 88 THR A C 1
ATOM 665 O O . THR A 1 88 ? 2.674 -9.617 6.382 1.00 91.44 88 THR A O 1
ATOM 668 N N . ILE A 1 89 ? 3.568 -11.674 6.222 1.00 94.06 89 ILE A N 1
ATOM 669 C CA . ILE A 1 89 ? 2.383 -12.370 6.741 1.00 94.06 89 ILE A CA 1
ATOM 670 C C . ILE A 1 89 ? 2.051 -11.882 8.154 1.00 94.06 89 ILE A C 1
ATOM 672 O O . ILE A 1 89 ? 0.910 -11.507 8.407 1.00 94.06 89 ILE A O 1
ATOM 676 N N . MET A 1 90 ? 3.032 -11.820 9.061 1.00 93.69 90 MET A N 1
ATOM 677 C CA . MET A 1 90 ? 2.805 -11.317 10.422 1.00 93.69 90 MET A CA 1
ATOM 678 C C . MET A 1 90 ? 2.270 -9.884 10.429 1.00 93.69 90 MET A C 1
ATOM 680 O O . MET A 1 90 ? 1.284 -9.605 11.107 1.00 93.69 90 MET A O 1
ATOM 684 N N . VAL A 1 91 ? 2.897 -8.984 9.668 1.00 92.94 91 VAL A N 1
ATOM 685 C CA . VAL A 1 91 ? 2.494 -7.574 9.593 1.00 92.94 91 VAL A CA 1
ATOM 686 C C . VAL A 1 91 ? 1.062 -7.449 9.069 1.00 92.94 91 VAL A C 1
ATOM 688 O O . VAL A 1 91 ? 0.263 -6.733 9.667 1.00 92.94 91 VAL A O 1
ATOM 691 N N . VAL A 1 92 ? 0.710 -8.178 8.006 1.00 93.94 92 VAL A N 1
ATOM 692 C CA . VAL A 1 92 ? -0.639 -8.161 7.416 1.00 93.94 92 VAL A CA 1
ATOM 693 C C . VAL A 1 92 ? -1.678 -8.750 8.366 1.00 93.94 92 VAL A C 1
ATOM 695 O O . VAL A 1 92 ? -2.759 -8.181 8.500 1.00 93.94 92 VAL A O 1
ATOM 698 N N . VAL A 1 93 ? -1.371 -9.856 9.049 1.00 95.50 93 VAL A N 1
ATOM 699 C CA . VAL A 1 93 ? -2.291 -10.487 10.009 1.00 95.50 93 VAL A CA 1
ATOM 700 C C . VAL A 1 93 ? -2.573 -9.549 11.177 1.00 95.50 93 VAL A C 1
ATOM 702 O O . VAL A 1 93 ? -3.735 -9.301 11.488 1.00 95.50 93 VAL A O 1
ATOM 705 N N . ILE A 1 94 ? -1.533 -8.975 11.785 1.00 93.56 94 ILE A N 1
ATOM 706 C CA . ILE A 1 94 ? -1.682 -8.025 12.896 1.00 93.56 94 ILE A CA 1
ATOM 707 C C . ILE A 1 94 ? -2.464 -6.793 12.437 1.00 93.56 94 ILE A C 1
ATOM 709 O O . ILE A 1 94 ? -3.400 -6.370 13.114 1.00 93.56 94 ILE A O 1
ATOM 713 N N . ALA A 1 95 ? -2.125 -6.252 11.264 1.00 93.12 95 ALA A N 1
ATOM 714 C CA . ALA A 1 95 ? -2.820 -5.103 10.708 1.00 93.12 95 ALA A CA 1
ATOM 715 C C . ALA A 1 95 ? -4.303 -5.392 10.468 1.00 93.12 95 ALA A C 1
ATOM 717 O O . ALA A 1 95 ? -5.149 -4.586 10.841 1.00 93.12 95 ALA A O 1
ATOM 718 N N . SER A 1 96 ? -4.624 -6.554 9.898 1.00 93.12 96 SER A N 1
ATOM 719 C CA . SER A 1 96 ? -5.998 -6.948 9.575 1.00 93.12 96 SER A CA 1
ATOM 720 C C . SER A 1 96 ? -6.828 -7.207 10.830 1.00 93.12 96 SER A C 1
ATOM 722 O O . SER A 1 96 ? -7.966 -6.755 10.905 1.00 93.12 96 SER A O 1
ATOM 724 N N . LEU A 1 97 ? -6.255 -7.870 11.840 1.00 95.38 97 LEU A N 1
ATOM 725 C CA . LEU A 1 97 ? -6.936 -8.143 13.111 1.00 95.38 97 LEU A CA 1
ATOM 726 C C . LEU A 1 97 ? -7.346 -6.871 13.859 1.00 95.38 97 LEU A C 1
ATOM 728 O O . LEU A 1 97 ? -8.282 -6.914 14.647 1.00 95.38 97 LEU A O 1
ATOM 732 N N . ILE A 1 98 ? -6.666 -5.751 13.614 1.00 91.94 98 ILE A N 1
ATOM 733 C CA . ILE A 1 98 ? -7.004 -4.453 14.200 1.00 91.94 98 ILE A CA 1
ATOM 734 C C . ILE A 1 98 ? -7.862 -3.648 13.215 1.00 91.94 98 ILE A C 1
ATOM 736 O O . ILE A 1 98 ? -8.995 -3.289 13.515 1.00 91.94 98 ILE A O 1
ATOM 740 N N . ALA A 1 99 ? -7.368 -3.379 12.009 1.00 91.75 99 ALA A N 1
ATOM 741 C CA . ALA A 1 99 ? -8.024 -2.463 11.080 1.00 91.75 99 ALA A CA 1
ATOM 742 C C . ALA A 1 99 ? -9.404 -2.946 10.615 1.00 91.75 99 ALA A C 1
ATOM 744 O O . ALA A 1 99 ? -10.303 -2.123 10.462 1.00 91.75 99 ALA A O 1
ATOM 745 N N . VAL A 1 100 ? -9.597 -4.255 10.409 1.00 92.50 100 VAL A N 1
ATOM 746 C CA . VAL A 1 100 ? -10.874 -4.797 9.917 1.00 92.50 100 VAL A CA 1
ATOM 747 C C . VAL A 1 100 ? -12.006 -4.609 10.930 1.00 92.50 100 VAL A C 1
ATOM 749 O O . VAL A 1 100 ? -12.986 -3.965 10.563 1.00 92.50 100 VAL A O 1
ATOM 752 N N . PRO A 1 101 ? -11.929 -5.102 12.184 1.00 93.38 101 PRO A N 1
ATOM 753 C CA . PRO A 1 101 ? -13.043 -4.945 13.116 1.00 93.38 101 PRO A CA 1
ATOM 754 C C . PRO A 1 101 ? -13.345 -3.475 13.410 1.00 93.38 101 PRO A C 1
ATOM 756 O O . PRO A 1 101 ? -14.503 -3.073 13.341 1.00 93.38 101 PRO A O 1
ATOM 759 N N . PHE A 1 102 ? -12.328 -2.646 13.664 1.00 91.25 102 PHE A N 1
ATOM 760 C CA . PHE A 1 102 ? -12.553 -1.227 13.943 1.00 91.25 102 PHE A CA 1
ATOM 761 C C . PHE A 1 102 ? -13.082 -0.465 12.718 1.00 91.25 102 PHE A C 1
ATOM 763 O O . PHE A 1 102 ? -13.994 0.348 12.857 1.00 91.25 102 PHE A O 1
ATOM 770 N N . GLY A 1 103 ? -12.569 -0.752 11.518 1.00 89.81 103 GLY A N 1
ATOM 771 C CA . GLY A 1 103 ? -13.039 -0.137 10.277 1.00 89.81 103 GLY A CA 1
ATOM 772 C C . GLY A 1 103 ? -14.481 -0.518 9.942 1.00 89.81 103 GLY A C 1
ATOM 773 O O . GLY A 1 103 ? -15.269 0.351 9.578 1.00 89.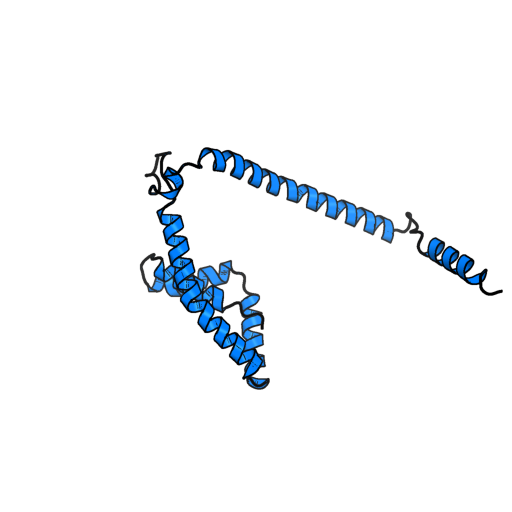81 103 GLY A O 1
ATOM 774 N N . VAL A 1 104 ? -14.850 -1.791 10.119 1.00 91.12 104 VAL A N 1
ATOM 775 C CA . VAL A 1 104 ? -16.224 -2.273 9.902 1.00 91.12 104 VAL A CA 1
ATOM 776 C C . VAL A 1 104 ? -17.183 -1.673 10.928 1.00 91.12 104 VAL A C 1
ATOM 778 O O . VAL A 1 104 ? -18.246 -1.196 10.545 1.00 91.12 104 VAL A O 1
ATOM 781 N N . LEU A 1 105 ? -16.817 -1.632 12.212 1.00 91.56 105 LEU A N 1
ATOM 782 C CA . LEU A 1 105 ? -17.660 -1.020 13.245 1.00 91.56 105 LEU A CA 1
ATOM 783 C C . LEU A 1 105 ? -17.875 0.477 12.994 1.00 91.56 105 LEU A C 1
ATOM 785 O O . LEU A 1 105 ? -19.005 0.950 13.089 1.00 91.56 105 LEU A O 1
ATOM 789 N N . ALA A 1 106 ? -16.824 1.211 12.617 1.00 88.75 106 ALA A N 1
ATOM 790 C CA . ALA A 1 106 ? -16.937 2.620 12.250 1.00 88.75 106 ALA A CA 1
ATOM 791 C C . ALA A 1 106 ? -17.835 2.821 11.015 1.00 88.75 106 ALA A C 1
ATOM 793 O O . ALA A 1 106 ? -18.653 3.738 10.998 1.00 88.75 106 ALA A O 1
ATOM 794 N N . ALA A 1 107 ? -17.729 1.939 10.014 1.00 88.25 107 ALA A N 1
ATOM 795 C CA . ALA A 1 107 ? -18.574 1.956 8.821 1.00 88.25 107 ALA A CA 1
ATOM 796 C C . ALA A 1 107 ? -20.053 1.752 9.156 1.00 88.25 107 ALA A C 1
ATOM 798 O O . ALA A 1 107 ? -20.906 2.516 8.710 1.00 88.25 107 ALA A O 1
ATOM 799 N N . VAL A 1 108 ? -20.353 0.725 9.956 1.00 91.50 108 VAL A N 1
ATOM 800 C CA . VAL A 1 108 ? -21.720 0.387 10.367 1.00 91.50 108 VAL A CA 1
ATOM 801 C C . VAL A 1 108 ? -22.304 1.512 11.217 1.00 91.50 108 VAL A C 1
ATOM 803 O O . VAL A 1 108 ? -23.425 1.941 10.972 1.00 91.50 108 VAL A O 1
ATOM 806 N N . TYR A 1 109 ? -21.530 2.061 12.156 1.00 91.00 109 TYR A N 1
ATOM 807 C CA . TYR A 1 109 ? -21.980 3.186 12.974 1.00 91.00 109 TYR A CA 1
ATOM 808 C C . TYR A 1 109 ? -22.335 4.414 12.123 1.00 91.00 109 TYR A C 1
ATOM 810 O O . TYR A 1 109 ? -23.406 4.985 12.292 1.00 91.00 109 TYR A O 1
ATOM 818 N N . LEU A 1 110 ? -21.476 4.780 11.167 1.00 89.50 110 LEU A N 1
ATOM 819 C CA . LEU A 1 110 ? -21.654 5.964 10.317 1.00 89.50 110 LEU A CA 1
ATOM 820 C C . LEU A 1 110 ? -22.714 5.802 9.207 1.00 89.50 110 LEU A C 1
ATOM 822 O O . LEU A 1 110 ? -23.108 6.782 8.568 1.00 89.50 110 LEU A O 1
ATOM 826 N N . SER A 1 111 ? -23.117 4.565 8.913 1.00 88.25 111 SER A N 1
ATOM 827 C CA . SER A 1 111 ? -24.137 4.267 7.899 1.00 88.25 111 SER A CA 1
ATOM 828 C C . SER A 1 111 ? -25.519 4.054 8.502 1.00 88.25 111 SER A C 1
ATOM 830 O O . SER A 1 111 ? -26.489 4.506 7.905 1.00 88.25 111 SER A O 1
ATOM 832 N N . GLU A 1 112 ? -25.602 3.412 9.668 1.00 90.62 112 GLU A N 1
ATOM 833 C CA . GLU A 1 112 ? -26.878 2.987 10.252 1.00 90.62 112 GLU A CA 1
ATOM 834 C C . GLU A 1 112 ? -27.284 3.804 11.487 1.00 90.62 112 GLU A C 1
ATOM 836 O O . GLU A 1 112 ? -28.468 4.030 11.715 1.00 90.62 112 GLU A O 1
ATOM 841 N N . PHE A 1 113 ? -26.321 4.253 12.300 1.00 90.94 113 PHE A N 1
ATOM 842 C CA . PHE A 1 113 ? -26.600 4.790 13.641 1.00 90.94 113 PHE A CA 1
ATOM 843 C C . PHE A 1 113 ? -26.255 6.272 13.826 1.00 90.94 113 PHE A C 1
ATOM 845 O O . PHE A 1 113 ? -26.597 6.844 14.859 1.00 90.94 113 PHE A O 1
ATOM 852 N N . SER A 1 114 ? -25.545 6.897 12.887 1.00 87.38 114 SER A N 1
ATOM 853 C CA . SER A 1 114 ? -25.102 8.284 13.032 1.00 87.38 114 SER A CA 1
ATOM 854 C C . SER A 1 114 ? -26.115 9.280 12.479 1.00 87.38 114 SER A C 1
ATOM 856 O O . SER A 1 114 ? -26.485 9.198 11.307 1.00 87.38 114 SER A O 1
ATOM 858 N N . ASP A 1 115 ? -26.441 10.293 13.274 1.00 91.06 115 ASP A N 1
ATOM 859 C CA . ASP A 1 115 ? -27.154 11.477 12.796 1.00 91.06 115 ASP A CA 1
ATOM 860 C C . ASP A 1 115 ? -26.251 12.365 11.928 1.00 91.06 115 ASP A C 1
ATOM 862 O O . ASP A 1 115 ? -25.022 12.373 12.066 1.00 91.06 115 ASP A O 1
ATOM 866 N N . GLU A 1 116 ? -26.857 13.179 11.062 1.00 88.56 116 GLU A N 1
ATOM 867 C CA . GLU A 1 116 ? -26.135 14.021 10.100 1.00 88.56 116 GLU A CA 1
ATOM 868 C C . GLU A 1 116 ? -25.147 14.997 10.773 1.00 88.56 116 GLU A C 1
ATOM 870 O O . GLU A 1 116 ? -24.060 15.243 10.245 1.00 88.56 116 GLU A O 1
ATOM 875 N N . GLU A 1 117 ? -25.455 15.481 11.980 1.00 92.06 117 GLU A N 1
ATOM 876 C CA . GLU A 1 117 ? -24.579 16.375 12.754 1.00 92.06 117 GLU A CA 1
ATOM 877 C C . GLU A 1 117 ? -23.274 15.708 13.213 1.00 92.06 117 GLU A C 1
ATOM 879 O O . GLU A 1 117 ? -22.227 16.357 13.246 1.00 92.06 117 GLU A O 1
ATOM 884 N N . THR A 1 118 ? -23.305 14.407 13.521 1.00 88.69 118 THR A N 1
ATOM 885 C CA . THR A 1 118 ? -22.107 13.643 13.914 1.00 88.69 118 THR A CA 1
ATOM 886 C C . THR A 1 118 ? -21.388 13.066 12.701 1.00 88.69 118 THR A C 1
ATOM 888 O O . THR A 1 118 ? -20.156 13.065 12.644 1.00 88.69 118 THR A O 1
ATOM 891 N N . ALA A 1 119 ? -22.140 12.643 11.686 1.00 89.12 119 ALA A N 1
ATOM 892 C CA . ALA A 1 119 ? -21.582 12.043 10.488 1.00 89.12 119 ALA A CA 1
ATOM 893 C C . ALA A 1 119 ? -20.782 13.044 9.645 1.00 89.12 119 ALA A C 1
ATOM 895 O O . ALA A 1 119 ? -19.723 12.711 9.112 1.00 89.12 119 ALA A O 1
ATOM 896 N N . ARG A 1 120 ? -21.262 14.286 9.532 1.00 89.94 120 ARG A N 1
ATOM 897 C CA . ARG A 1 120 ? -20.672 15.319 8.673 1.00 89.94 120 ARG A CA 1
ATOM 898 C C . ARG A 1 120 ? -19.213 15.673 9.011 1.00 89.94 120 ARG A C 1
ATOM 900 O O . ARG A 1 120 ? -18.396 15.643 8.085 1.00 89.94 120 ARG A O 1
ATOM 907 N N . PRO A 1 121 ? -18.827 15.976 10.269 1.00 92.06 121 PRO A N 1
ATOM 908 C CA . PRO A 1 121 ? -17.427 16.249 10.600 1.00 92.06 121 PRO A CA 1
ATOM 909 C C . PRO A 1 121 ? -16.536 15.011 10.445 1.00 92.06 121 PRO A C 1
ATOM 911 O O . PRO A 1 121 ? -15.408 15.136 9.970 1.00 92.06 121 PRO A O 1
ATOM 914 N N . ILE A 1 122 ? -17.040 13.817 10.780 1.00 89.81 122 ILE A N 1
ATOM 915 C CA . ILE A 1 122 ? -16.291 12.560 10.640 1.00 89.81 122 ILE A CA 1
ATOM 916 C C . ILE A 1 122 ? -15.989 12.287 9.163 1.00 89.81 122 ILE A C 1
ATOM 918 O O . ILE A 1 122 ? -14.830 12.081 8.813 1.00 89.81 122 ILE A O 1
ATOM 922 N N . ARG A 1 123 ? -16.997 12.371 8.283 1.00 88.38 123 ARG A N 1
ATOM 923 C CA . ARG A 1 123 ? -16.829 12.200 6.829 1.00 88.38 123 ARG A CA 1
ATOM 924 C C . ARG A 1 123 ? -15.900 13.249 6.227 1.00 88.38 123 ARG A C 1
ATOM 926 O O . ARG A 1 123 ? -15.113 12.945 5.337 1.00 88.38 123 ARG A O 1
ATOM 933 N N . PHE A 1 124 ? -15.960 14.494 6.701 1.00 89.50 124 PHE A N 1
ATOM 934 C CA . PHE A 1 124 ? -15.011 15.519 6.270 1.00 89.50 124 PHE A CA 1
ATOM 935 C C . PHE A 1 124 ? -13.572 15.145 6.656 1.00 89.50 124 PHE A C 1
ATOM 937 O O . PHE A 1 124 ? -12.686 15.172 5.803 1.00 89.50 124 PHE A O 1
ATOM 944 N N . ALA A 1 125 ? -13.344 14.733 7.907 1.00 88.94 125 ALA A N 1
ATOM 945 C CA . ALA A 1 125 ? -12.028 14.317 8.377 1.00 88.94 125 ALA A CA 1
ATOM 946 C C . ALA A 1 125 ? -11.493 13.092 7.615 1.00 88.94 125 ALA A C 1
ATOM 948 O O . ALA A 1 125 ? -10.332 13.097 7.206 1.00 88.94 125 ALA A O 1
ATOM 949 N N . THR A 1 126 ? -12.322 12.073 7.360 1.00 86.12 126 THR A N 1
ATOM 950 C CA . THR A 1 126 ? -11.910 10.880 6.598 1.00 86.12 126 THR A CA 1
ATOM 951 C C . THR A 1 126 ? -11.638 11.191 5.128 1.00 86.12 126 THR A C 1
ATOM 953 O O . THR A 1 126 ? -10.690 10.648 4.560 1.00 86.12 126 THR A O 1
ATOM 956 N N . ASN A 1 127 ? -12.394 12.109 4.517 1.00 87.44 127 ASN A N 1
ATOM 957 C CA . ASN A 1 127 ? -12.138 12.574 3.153 1.00 87.44 127 ASN A CA 1
ATOM 958 C C . ASN A 1 127 ? -10.812 13.339 3.047 1.00 87.44 127 ASN A C 1
ATOM 960 O O . ASN A 1 127 ? -10.045 13.112 2.111 1.00 87.44 127 ASN A O 1
ATOM 964 N N . VAL A 1 128 ? -10.504 14.204 4.020 1.00 88.62 128 VAL A N 1
ATOM 965 C CA . VAL A 1 128 ? -9.206 14.897 4.087 1.00 88.62 128 VAL A CA 1
ATOM 966 C C . VAL A 1 128 ? -8.071 13.895 4.299 1.00 88.62 128 VAL A C 1
ATOM 968 O O . VAL A 1 128 ? -7.058 13.968 3.607 1.00 88.62 128 VAL A O 1
ATOM 971 N N . LEU A 1 129 ? -8.252 12.927 5.202 1.00 85.25 129 LEU A N 1
ATOM 972 C CA . LEU A 1 129 ? -7.251 11.906 5.507 1.00 85.25 129 LEU A CA 1
ATOM 973 C C . LEU A 1 129 ? -6.985 10.972 4.315 1.00 85.25 129 LEU A C 1
ATOM 975 O O . LEU A 1 129 ? -5.832 10.645 4.047 1.00 85.25 129 LEU A O 1
ATOM 979 N N . SER A 1 130 ? -8.019 10.628 3.543 1.00 83.75 130 SER A N 1
ATOM 980 C CA . SER A 1 130 ? -7.895 9.849 2.299 1.00 83.75 130 SER A CA 1
ATOM 981 C C . SER A 1 130 ? -7.200 10.631 1.176 1.00 83.75 130 SER A C 1
ATOM 983 O O . SER A 1 130 ? -6.636 10.042 0.257 1.00 83.75 130 SER A O 1
ATOM 985 N N . GLY A 1 131 ? -7.209 11.966 1.242 1.00 85.25 131 GLY A N 1
ATOM 986 C CA . GLY A 1 131 ? -6.445 12.822 0.334 1.00 85.25 131 GLY A CA 1
ATOM 987 C C . GLY A 1 131 ? -4.944 12.865 0.642 1.00 85.25 131 GLY A C 1
ATOM 988 O O . GLY A 1 131 ? -4.164 13.323 -0.195 1.00 85.25 131 GLY A O 1
ATOM 989 N N . VAL A 1 132 ? -4.516 12.397 1.822 1.00 87.00 132 VAL A N 1
ATOM 990 C CA . VAL A 1 132 ? -3.104 12.401 2.217 1.00 87.00 132 VAL A CA 1
ATOM 991 C C . VAL A 1 132 ? -2.339 11.331 1.426 1.00 87.00 132 VAL A C 1
ATOM 993 O O . VAL A 1 132 ? -2.728 10.162 1.425 1.00 87.00 132 VAL A O 1
ATOM 996 N N . PRO A 1 133 ? -1.205 11.679 0.789 1.00 87.31 133 PRO A N 1
ATOM 997 C CA . PRO A 1 133 ? -0.341 10.698 0.147 1.00 87.31 133 PRO A CA 1
ATOM 998 C C . PRO A 1 133 ? 0.104 9.601 1.121 1.00 87.31 133 PRO A C 1
ATOM 1000 O O . PRO A 1 133 ? 0.593 9.886 2.219 1.00 87.31 133 PRO A O 1
ATOM 1003 N N . SER A 1 134 ? 0.028 8.342 0.689 1.00 86.12 134 SER A N 1
ATOM 1004 C CA . SER A 1 134 ? 0.366 7.178 1.523 1.00 86.12 134 SER A CA 1
ATOM 1005 C C . SER A 1 134 ? 1.802 7.201 2.058 1.00 86.12 134 SER A C 1
ATOM 1007 O O . SER A 1 134 ? 2.056 6.701 3.150 1.00 86.12 134 SER A O 1
ATOM 1009 N N . ILE A 1 135 ? 2.737 7.830 1.336 1.00 90.00 135 ILE A N 1
ATOM 1010 C CA . ILE A 1 135 ? 4.131 8.003 1.774 1.00 90.00 135 ILE A CA 1
ATOM 1011 C C . ILE A 1 135 ? 4.201 8.863 3.042 1.00 90.00 135 ILE A C 1
ATOM 1013 O O . ILE A 1 135 ? 4.902 8.507 3.988 1.00 90.00 135 ILE A O 1
ATOM 1017 N N . ILE A 1 136 ? 3.454 9.972 3.085 1.00 90.19 136 ILE A N 1
ATOM 1018 C CA . ILE A 1 136 ? 3.448 10.890 4.232 1.00 90.19 136 ILE A CA 1
ATOM 1019 C C . ILE A 1 136 ? 2.803 10.200 5.435 1.00 90.19 136 ILE A C 1
ATOM 1021 O O . ILE A 1 136 ? 3.375 10.201 6.526 1.00 90.19 136 ILE A O 1
ATOM 1025 N N . ALA A 1 137 ? 1.663 9.537 5.220 1.00 83.94 137 ALA A N 1
ATOM 1026 C CA . ALA A 1 137 ? 1.001 8.740 6.250 1.00 83.94 137 ALA A CA 1
ATOM 1027 C C . ALA A 1 137 ? 1.920 7.629 6.798 1.00 83.94 137 ALA A C 1
ATOM 1029 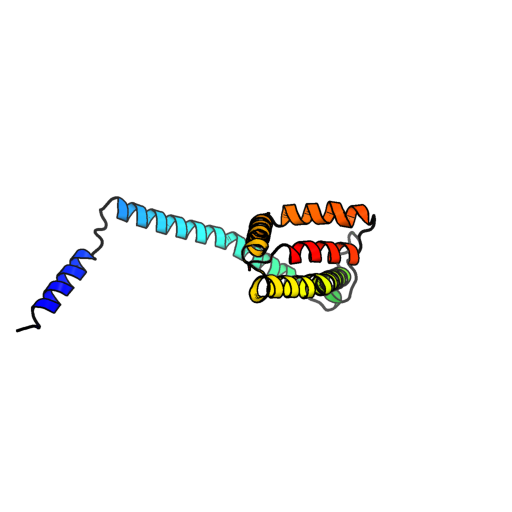O O . ALA A 1 137 ? 1.988 7.416 8.009 1.00 83.94 137 ALA A O 1
ATOM 1030 N N . GLY A 1 138 ? 2.687 6.970 5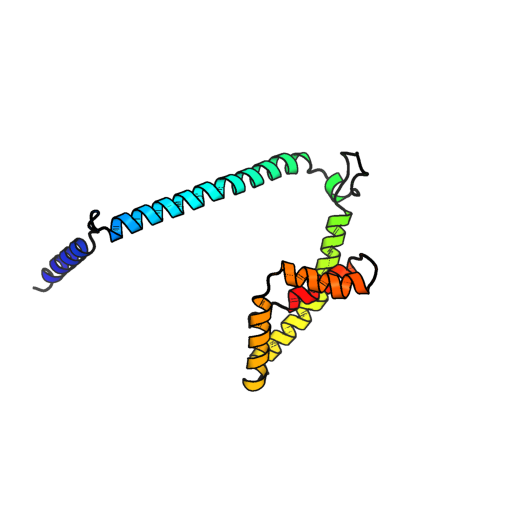.924 1.00 84.75 138 GLY A N 1
ATOM 1031 C CA . GLY A 1 138 ? 3.651 5.937 6.298 1.00 84.75 138 GLY A CA 1
ATOM 1032 C C . GLY A 1 138 ? 4.796 6.460 7.170 1.00 84.75 138 GLY A C 1
ATOM 1033 O O . GLY A 1 138 ? 5.102 5.859 8.199 1.00 84.75 138 GLY A O 1
ATOM 1034 N N . VAL A 1 139 ? 5.402 7.598 6.814 1.00 89.12 139 VAL A N 1
ATOM 1035 C CA . VAL A 1 139 ? 6.487 8.215 7.606 1.00 89.12 139 VAL A CA 1
ATOM 1036 C C . VAL A 1 139 ? 5.982 8.723 8.961 1.00 89.12 139 VAL A C 1
ATOM 1038 O O . VAL A 1 139 ? 6.695 8.615 9.963 1.00 89.12 139 VAL A O 1
ATOM 1041 N N . PHE A 1 140 ? 4.747 9.224 9.022 1.00 87.62 140 PHE A N 1
ATOM 1042 C CA . PHE A 1 140 ? 4.102 9.620 10.274 1.00 87.62 140 PHE A CA 1
ATOM 1043 C C . PHE A 1 140 ? 3.880 8.420 11.204 1.00 87.62 140 PHE A C 1
ATOM 1045 O O . PHE A 1 140 ? 4.323 8.444 12.354 1.00 87.62 140 PHE A O 1
ATOM 1052 N N . ALA A 1 141 ? 3.277 7.341 10.696 1.00 84.81 141 ALA A N 1
ATOM 1053 C CA . ALA A 1 141 ? 3.062 6.115 11.464 1.00 84.81 141 ALA A CA 1
ATOM 1054 C C . ALA A 1 141 ? 4.389 5.492 11.933 1.00 84.81 141 ALA A C 1
ATOM 1056 O O . ALA A 1 141 ? 4.504 5.060 13.080 1.00 84.81 141 ALA A O 1
ATOM 1057 N N . TYR A 1 142 ? 5.417 5.507 11.078 1.00 84.56 142 TYR A N 1
ATOM 1058 C CA . TYR A 1 142 ? 6.772 5.090 11.435 1.00 84.56 142 TYR A CA 1
ATOM 1059 C C . TYR A 1 142 ? 7.342 5.920 12.593 1.00 84.56 142 TYR A C 1
ATOM 1061 O O . TYR A 1 142 ? 7.805 5.364 13.590 1.00 84.56 142 TYR A O 1
ATOM 1069 N N . SER A 1 143 ? 7.271 7.247 12.486 1.00 86.12 143 SER A N 1
ATOM 1070 C CA . SER A 1 143 ? 7.836 8.155 13.487 1.00 86.12 143 SER A CA 1
ATOM 1071 C C . SER A 1 143 ? 7.135 8.046 14.840 1.00 86.12 143 SER A C 1
ATOM 1073 O O . SER A 1 143 ? 7.800 8.063 15.870 1.00 86.12 143 SER A O 1
ATOM 1075 N N . LEU A 1 144 ? 5.808 7.899 14.858 1.00 84.25 144 LEU A N 1
ATOM 1076 C CA . LEU A 1 144 ? 5.057 7.795 16.109 1.00 84.25 144 LEU A CA 1
ATOM 1077 C C . LEU A 1 144 ? 5.186 6.430 16.782 1.00 84.25 144 LEU A C 1
ATOM 1079 O O . LEU A 1 144 ? 5.320 6.365 18.000 1.00 84.25 144 LEU A O 1
ATOM 1083 N N . LEU A 1 145 ? 5.123 5.341 16.015 1.00 81.81 145 LEU A N 1
ATOM 1084 C CA . LEU A 1 145 ? 4.994 3.999 16.587 1.00 81.81 145 LEU A CA 1
ATOM 1085 C C . LEU A 1 145 ? 6.325 3.254 16.620 1.00 81.81 145 LEU A C 1
ATOM 1087 O O . LEU A 1 145 ? 6.700 2.700 17.652 1.00 81.81 145 LEU A O 1
ATOM 1091 N N . VAL A 1 146 ? 7.065 3.251 15.510 1.00 81.25 146 VAL A N 1
ATOM 1092 C CA . VAL A 1 146 ? 8.289 2.446 15.388 1.00 81.25 146 VAL A CA 1
ATOM 1093 C C . VAL A 1 146 ? 9.432 3.072 16.180 1.00 81.25 146 VAL A C 1
ATOM 1095 O O . VAL A 1 146 ? 10.121 2.361 16.912 1.00 81.25 146 VAL A O 1
ATOM 1098 N N . LEU A 1 147 ? 9.604 4.397 16.103 1.00 83.44 147 LEU A N 1
ATOM 1099 C CA . LEU A 1 147 ? 10.637 5.082 16.888 1.00 83.44 147 LEU A CA 1
ATOM 1100 C C . LEU A 1 147 ? 10.321 5.073 18.390 1.00 83.44 147 LEU A C 1
ATOM 1102 O O . LEU A 1 147 ? 11.238 4.916 19.192 1.00 83.44 147 LEU A O 1
ATOM 1106 N N . SER A 1 148 ? 9.044 5.168 18.778 1.00 80.12 148 SER A N 1
ATOM 1107 C CA . SER A 1 148 ? 8.639 5.113 20.191 1.00 80.12 148 SER A CA 1
ATOM 1108 C C . SER A 1 148 ? 8.854 3.727 20.812 1.00 80.12 148 SER A C 1
ATOM 1110 O O . SER A 1 148 ? 9.306 3.630 21.950 1.00 80.12 148 SER A O 1
ATOM 1112 N N . MET A 1 149 ? 8.610 2.645 20.061 1.00 77.69 149 MET A N 1
ATOM 1113 C CA . MET A 1 149 ? 8.864 1.277 20.534 1.00 77.69 149 MET A CA 1
ATOM 1114 C C . MET A 1 149 ? 10.358 0.910 20.591 1.00 77.69 149 MET A C 1
ATOM 1116 O O . MET A 1 149 ? 10.711 -0.107 21.189 1.00 77.69 149 MET A O 1
ATOM 1120 N N . GLY A 1 150 ? 11.246 1.691 19.961 1.00 71.44 150 GLY A N 1
ATOM 1121 C CA . GLY A 1 150 ? 12.706 1.532 20.038 1.00 71.44 150 GLY A CA 1
ATOM 1122 C C . GLY A 1 150 ? 13.275 0.245 19.419 1.00 71.44 150 GLY A C 1
ATOM 1123 O O . GLY A 1 150 ? 14.482 0.011 19.483 1.00 71.44 150 GLY A O 1
ATOM 1124 N N . LYS A 1 151 ? 12.433 -0.609 18.821 1.00 74.56 151 LYS A N 1
ATOM 1125 C CA . LYS A 1 151 ? 12.816 -1.880 18.193 1.00 74.56 151 LYS A CA 1
ATOM 1126 C C . LYS A 1 151 ? 12.070 -2.078 16.879 1.00 74.56 151 LYS A C 1
ATOM 1128 O O . LYS A 1 151 ? 10.850 -1.947 16.816 1.00 74.56 151 LYS A O 1
ATOM 1133 N N . PHE A 1 152 ? 12.797 -2.504 15.849 1.00 70.62 152 PHE A N 1
ATOM 1134 C CA . PHE A 1 152 ? 12.195 -2.985 14.608 1.00 70.62 152 PHE A CA 1
ATOM 1135 C C . PHE A 1 152 ? 11.580 -4.368 14.853 1.00 70.62 152 PHE A C 1
ATOM 1137 O O . PHE A 1 152 ? 12.292 -5.346 15.070 1.00 70.62 152 PHE A O 1
ATOM 1144 N N . SER A 1 153 ? 10.250 -4.439 14.862 1.00 83.06 153 SER A N 1
ATOM 1145 C CA . SER A 1 153 ? 9.489 -5.673 15.070 1.00 83.06 153 SER A CA 1
ATOM 1146 C C . SER A 1 153 ? 8.304 -5.740 14.112 1.00 83.06 153 SER A C 1
ATOM 1148 O O . SER A 1 153 ? 7.694 -4.714 13.799 1.00 83.06 153 SER A O 1
ATOM 1150 N N . ALA A 1 154 ? 7.940 -6.957 13.695 1.00 82.06 154 ALA A N 1
ATOM 1151 C CA . ALA A 1 154 ? 6.736 -7.213 12.904 1.00 82.06 154 ALA A CA 1
ATOM 1152 C C . ALA A 1 154 ? 5.465 -6.700 13.605 1.00 82.06 154 ALA A C 1
ATOM 1154 O O . ALA A 1 154 ? 4.523 -6.279 12.942 1.00 82.06 154 ALA A O 1
ATOM 1155 N N . PHE A 1 155 ? 5.468 -6.654 14.941 1.00 85.50 155 PHE A N 1
ATOM 1156 C CA . PHE A 1 155 ? 4.382 -6.062 15.718 1.00 85.50 155 PHE A CA 1
ATOM 1157 C C . PHE A 1 155 ? 4.271 -4.548 15.503 1.00 85.50 155 PHE A C 1
ATOM 1159 O O . PHE A 1 155 ? 3.197 -4.058 15.169 1.00 85.50 155 PHE A O 1
ATOM 1166 N N . ALA A 1 156 ? 5.382 -3.812 15.609 1.00 84.81 156 ALA A N 1
ATOM 1167 C CA . ALA A 1 156 ? 5.400 -2.364 15.391 1.00 84.81 156 ALA A CA 1
ATOM 1168 C C . ALA A 1 156 ? 4.982 -2.006 13.954 1.00 84.81 156 ALA A C 1
ATOM 1170 O O . ALA A 1 156 ? 4.171 -1.105 13.747 1.00 84.81 156 ALA A O 1
ATOM 1171 N N . GLY A 1 157 ? 5.478 -2.763 12.966 1.00 85.38 157 GLY A N 1
ATOM 1172 C CA . GLY A 1 157 ? 5.073 -2.617 11.565 1.00 85.38 157 GLY A CA 1
ATOM 1173 C C . GLY A 1 157 ? 3.596 -2.952 11.327 1.00 85.38 157 GLY A C 1
ATOM 1174 O O . GLY A 1 157 ? 2.919 -2.229 10.603 1.00 85.38 157 GLY A O 1
ATOM 1175 N N . GLY A 1 158 ? 3.078 -4.004 11.969 1.00 88.50 158 GLY A N 1
ATOM 1176 C CA . GLY A 1 158 ? 1.669 -4.400 11.898 1.00 88.50 158 GLY A CA 1
ATOM 1177 C C . GLY A 1 158 ? 0.724 -3.354 12.484 1.00 88.50 158 GLY A C 1
ATOM 1178 O O . GLY A 1 158 ? -0.272 -3.012 11.854 1.00 88.50 158 GLY A O 1
ATOM 1179 N N . VAL A 1 159 ? 1.060 -2.782 13.645 1.00 87.50 159 VAL A N 1
ATOM 1180 C CA . VAL A 1 159 ? 0.271 -1.701 14.262 1.00 87.50 159 VAL A CA 1
ATOM 1181 C C . VAL A 1 159 ? 0.333 -0.427 13.413 1.00 87.50 159 VAL A C 1
ATOM 1183 O O . VAL A 1 159 ? -0.699 0.198 13.180 1.00 87.50 159 VAL A O 1
ATOM 1186 N N . ALA A 1 160 ? 1.504 -0.067 12.877 1.00 87.75 160 ALA A N 1
ATOM 1187 C CA . ALA A 1 160 ? 1.628 1.072 11.965 1.00 87.75 160 ALA A CA 1
ATOM 1188 C C . ALA A 1 160 ? 0.783 0.893 10.692 1.00 87.75 160 ALA A C 1
ATOM 1190 O O . ALA A 1 160 ? 0.082 1.816 10.275 1.00 87.75 160 ALA A O 1
ATOM 1191 N N . LEU A 1 161 ? 0.788 -0.310 10.109 1.00 88.81 161 LEU A N 1
ATOM 1192 C CA . LEU A 1 161 ? -0.045 -0.640 8.955 1.00 88.81 161 LEU A CA 1
ATOM 1193 C C . LEU A 1 161 ? -1.544 -0.654 9.303 1.00 88.81 161 LEU A C 1
ATOM 1195 O O . LEU A 1 161 ? -2.356 -0.241 8.473 1.00 88.81 161 LEU A O 1
ATOM 1199 N N . ALA A 1 162 ? -1.925 -1.064 10.519 1.00 88.25 162 ALA A N 1
ATOM 1200 C CA . ALA A 1 162 ? -3.310 -0.996 10.988 1.00 88.25 162 ALA A CA 1
ATOM 1201 C C . ALA A 1 162 ? -3.833 0.447 11.004 1.00 88.25 162 ALA A C 1
ATOM 1203 O O . ALA A 1 162 ? -4.916 0.721 10.488 1.00 88.25 162 ALA A O 1
ATOM 1204 N N . VAL A 1 163 ? -3.037 1.376 11.547 1.00 85.06 163 VAL A N 1
ATOM 1205 C CA . VAL A 1 163 ? -3.375 2.808 11.612 1.00 85.06 163 VAL A CA 1
ATOM 1206 C C . VAL A 1 163 ? -3.474 3.423 10.215 1.00 85.06 163 VAL A C 1
ATOM 1208 O O . VAL A 1 163 ? -4.354 4.237 9.958 1.00 85.06 163 VAL A O 1
ATOM 1211 N N . LEU A 1 164 ? -2.621 3.009 9.278 1.00 85.62 164 LEU A N 1
ATOM 1212 C CA . LEU A 1 164 ? -2.738 3.456 7.890 1.00 85.62 164 LEU A CA 1
ATOM 1213 C C . LEU A 1 164 ? -3.997 2.896 7.210 1.00 85.62 164 LEU A C 1
ATOM 1215 O O . LEU A 1 164 ? -4.639 3.590 6.428 1.00 85.62 164 LEU A O 1
ATOM 1219 N N . SER A 1 165 ? -4.368 1.654 7.514 1.00 86.38 165 SER A N 1
ATOM 1220 C CA . SER A 1 165 ? -5.515 0.989 6.886 1.00 86.38 165 SER A CA 1
ATOM 1221 C C . SER A 1 165 ? -6.855 1.520 7.403 1.00 86.38 165 SER A C 1
ATOM 1223 O O . SER A 1 165 ? -7.796 1.656 6.625 1.00 86.38 165 SER A O 1
ATOM 1225 N N . ILE A 1 166 ? -6.948 1.866 8.695 1.00 82.69 166 ILE A N 1
ATOM 1226 C CA . ILE A 1 166 ? -8.170 2.446 9.278 1.00 82.69 166 ILE A CA 1
ATOM 1227 C C . ILE A 1 166 ? -8.428 3.875 8.790 1.00 82.69 166 ILE A C 1
ATOM 1229 O O . ILE A 1 166 ? -9.567 4.322 8.780 1.00 82.69 166 ILE A O 1
ATOM 1233 N N . ALA A 1 167 ? -7.379 4.580 8.362 1.00 71.06 167 ALA A N 1
ATOM 1234 C CA . ALA A 1 167 ? -7.432 5.957 7.883 1.00 71.06 167 ALA A CA 1
ATOM 1235 C C . ALA A 1 167 ? -8.133 6.126 6.518 1.00 71.06 167 ALA A C 1
ATOM 1237 O O . ALA A 1 167 ? -8.413 7.254 6.118 1.00 71.06 167 ALA A O 1
ATOM 1238 N N . TRP A 1 168 ? -8.483 5.025 5.837 1.00 67.69 168 TRP A N 1
ATOM 1239 C CA . TRP A 1 168 ? -9.093 5.023 4.502 1.00 67.69 168 TRP A CA 1
ATOM 1240 C C . TRP A 1 168 ? -10.622 4.721 4.421 1.00 67.69 168 TRP A C 1
ATOM 1242 O O . TRP A 1 168 ? -11.054 4.063 3.467 1.00 67.69 168 TRP A O 1
ATOM 1252 N N . PRO A 1 169 ? -11.518 5.134 5.347 1.00 59.97 169 PRO A N 1
ATOM 1253 C CA . PRO A 1 169 ? -12.943 4.860 5.188 1.00 59.97 169 PRO A CA 1
ATOM 1254 C C . PRO A 1 169 ? -13.583 5.862 4.217 1.00 59.97 169 PRO A C 1
ATOM 1256 O O . PRO A 1 169 ? -13.776 7.034 4.536 1.00 59.97 169 PRO A O 1
ATOM 1259 N N . ARG A 1 170 ? -13.938 5.376 3.027 1.00 60.19 170 ARG A N 1
ATOM 1260 C CA . ARG A 1 170 ? -14.672 6.105 1.975 1.00 60.19 170 ARG A CA 1
ATOM 1261 C C . ARG A 1 170 ? -16.186 5.852 2.056 1.00 60.19 170 ARG A C 1
ATOM 1263 O O . ARG A 1 170 ? -16.761 5.328 1.102 1.00 60.19 170 ARG A O 1
ATOM 1270 N N . PHE A 1 171 ? -16.790 6.157 3.207 1.00 54.44 171 PHE A N 1
ATOM 1271 C CA . PHE A 1 171 ? -18.226 5.976 3.488 1.00 54.44 171 PHE A CA 1
ATOM 1272 C C . PHE A 1 171 ? -19.021 7.287 3.403 1.00 54.44 171 PHE A C 1
ATOM 1274 O O . PHE A 1 171 ? -18.508 8.341 3.842 1.00 54.44 171 PHE A O 1
#

Foldseek 3Di:
DPPVVVVVVVVVVVVVPPDDCPDPVNVVVVVVVVVVVVVVVVVVVVVVVVVVVCVVVVVVPDDPQQQPFDDDDPPDPGHHCNVVVVLVVLLQVLLCVQQVVVLVVVVCCLPPPDDPVVNVVVLVQLVVLLVDPLVVLLVVLCVPQVVVVVDDDSNSSSVSSNVSNNSHDPD

Secondary structure (DSSP, 8-state):
--HHHHHHHHHHHHHHTS--TTSHHHHHHHHHHHHHHHHHHHHHHHHHHHHHHHHHHHHTT-SHHHHHSPPPPTT-S----HHHHHHHHHHHHHHHHHHHHHHHHHHHIIIII--HHHHHHHHHHHHHHHTS-HHHHHHHHIIIIIHHH-S--HHHHHHHHHHHHHT----

Sequence (171 aa):
MANINYNQQSSELIVSLKRDPKKPREIFNKVMTILSGACIGITLIPLFAVLIYVFIKGLSRLNVDLFTKLPPAAGQTTGGIANAILGTIMVVVIASLIAVPFGVLAAVYLSEFSDEETARPIRFATNVLSGVPSIIAGVFAYSLLVLSMGKFSAFAGGVALAVLSIAWPRF

Radius of gyration: 28.34 Å; chains: 1; bounding box: 75×48×68 Å

pLDDT: mean 82.8, std 11.54, range [50.41, 97.25]